Protein AF-A0A9D2F9A9-F1 (afdb_monomer)

Structure (mmCIF, N/CA/C/O backbone):
data_AF-A0A9D2F9A9-F1
#
_entry.id   AF-A0A9D2F9A9-F1
#
loop_
_atom_site.group_PDB
_atom_site.id
_atom_site.type_symbol
_atom_site.label_atom_id
_atom_site.label_alt_id
_atom_site.label_comp_id
_atom_site.label_asym_id
_atom_site.label_entity_id
_atom_site.label_seq_id
_atom_site.pdbx_PDB_ins_code
_atom_site.Cartn_x
_atom_site.Cartn_y
_atom_site.Cartn_z
_atom_site.occupancy
_atom_site.B_iso_or_equiv
_atom_site.auth_seq_id
_atom_site.auth_comp_id
_atom_site.auth_asym_id
_atom_site.auth_atom_id
_atom_site.pdbx_PDB_model_num
ATOM 1 N N . MET A 1 1 ? 1.870 0.855 -10.043 1.00 93.62 1 MET A N 1
ATOM 2 C CA . MET A 1 1 ? 2.455 -0.042 -9.003 1.00 93.62 1 MET A CA 1
ATOM 3 C C . MET A 1 1 ? 1.553 -1.256 -8.865 1.00 93.62 1 MET A C 1
ATOM 5 O O . MET A 1 1 ? 0.354 -1.060 -8.911 1.00 93.62 1 MET A O 1
ATOM 9 N N . LYS A 1 2 ? 2.060 -2.478 -8.676 1.00 96.69 2 LYS A N 1
ATOM 10 C CA . LYS A 1 2 ? 1.221 -3.691 -8.608 1.00 96.69 2 LYS A CA 1
ATOM 11 C C . LYS A 1 2 ? 1.018 -4.174 -7.175 1.00 96.69 2 LYS A C 1
ATOM 13 O O . LYS A 1 2 ? 1.990 -4.226 -6.424 1.00 96.69 2 LYS A O 1
ATOM 18 N N . ILE A 1 3 ? -0.201 -4.567 -6.807 1.00 97.25 3 ILE A N 1
ATOM 19 C CA . ILE A 1 3 ? -0.480 -5.245 -5.533 1.00 97.25 3 ILE A CA 1
ATOM 20 C C . ILE A 1 3 ? -0.019 -6.701 -5.623 1.00 97.25 3 ILE A C 1
ATOM 22 O O . ILE A 1 3 ? -0.525 -7.472 -6.435 1.00 97.25 3 ILE A O 1
ATOM 26 N N . I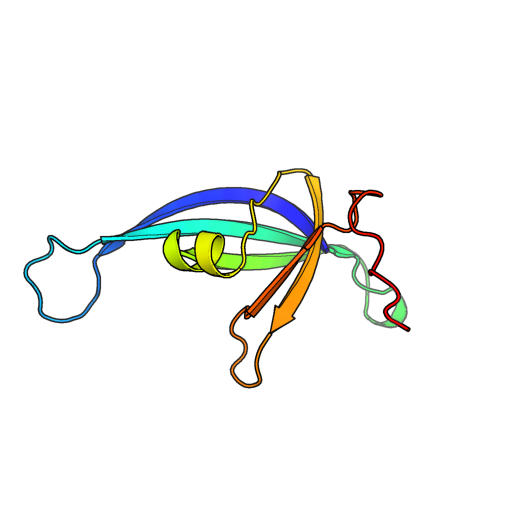LE A 1 4 ? 0.920 -7.088 -4.761 1.00 97.81 4 ILE A N 1
ATOM 27 C CA . ILE A 1 4 ? 1.499 -8.442 -4.711 1.00 97.81 4 ILE A CA 1
ATOM 28 C C . ILE A 1 4 ? 1.160 -9.206 -3.428 1.00 97.81 4 ILE A C 1
ATOM 30 O O . ILE A 1 4 ? 1.465 -10.388 -3.319 1.00 97.81 4 ILE A O 1
ATOM 34 N N . GLY A 1 5 ? 0.526 -8.550 -2.457 1.00 97.50 5 GLY A N 1
ATOM 35 C CA . GLY A 1 5 ? 0.096 -9.186 -1.220 1.00 97.50 5 GLY A CA 1
ATOM 36 C C . GLY A 1 5 ? -0.8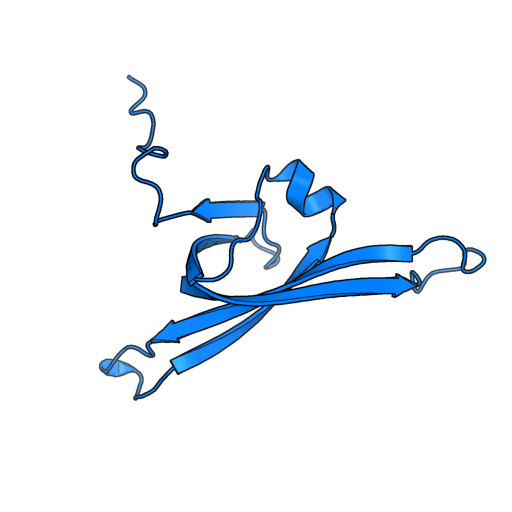52 -8.299 -0.432 1.00 97.50 5 GLY A C 1
ATOM 37 O O . GLY A 1 5 ? -0.751 -7.071 -0.468 1.00 97.50 5 GLY A O 1
ATOM 38 N N . ILE A 1 6 ? -1.776 -8.930 0.284 1.00 97.88 6 ILE A N 1
ATOM 39 C CA . ILE A 1 6 ? -2.725 -8.267 1.175 1.00 97.88 6 ILE A CA 1
ATOM 40 C C . ILE A 1 6 ? -2.804 -9.104 2.446 1.00 97.88 6 ILE A C 1
ATOM 42 O O . ILE A 1 6 ? -3.056 -10.304 2.386 1.00 97.88 6 ILE A O 1
ATOM 46 N N . GLU A 1 7 ? -2.607 -8.471 3.592 1.00 97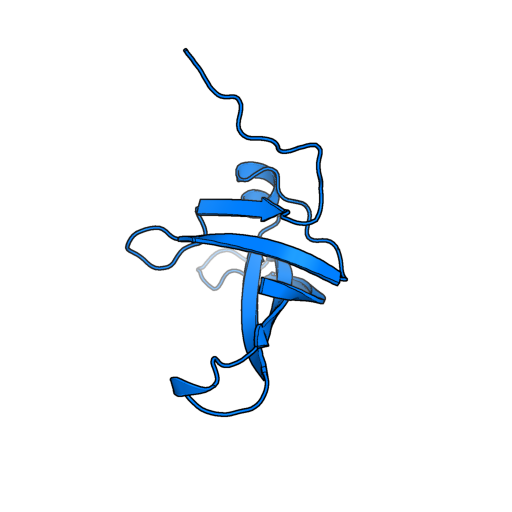.88 7 GLU A N 1
ATOM 47 C CA . GLU A 1 7 ? -2.710 -9.106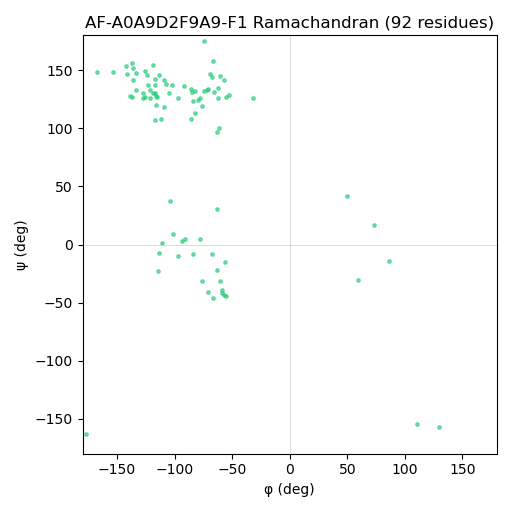 4.901 1.00 97.88 7 GLU A CA 1
ATOM 48 C C . GLU A 1 7 ? -3.667 -8.288 5.769 1.00 97.88 7 GLU A C 1
ATOM 50 O O . GLU A 1 7 ? -3.497 -7.080 5.933 1.00 97.88 7 GLU A O 1
ATOM 55 N N . ASN A 1 8 ? -4.686 -8.938 6.334 1.00 96.06 8 ASN A N 1
ATOM 56 C CA . ASN A 1 8 ? -5.542 -8.305 7.334 1.00 96.06 8 ASN A CA 1
ATOM 57 C C . ASN A 1 8 ? -4.751 -8.162 8.636 1.00 96.06 8 ASN A C 1
ATOM 59 O O . ASN A 1 8 ? -4.106 -9.104 9.089 1.00 96.06 8 ASN A O 1
ATOM 63 N N . THR A 1 9 ? -4.796 -6.991 9.258 1.00 94.38 9 THR A N 1
ATOM 64 C CA . THR A 1 9 ? -4.032 -6.715 10.476 1.00 94.38 9 THR A CA 1
ATOM 65 C C . THR A 1 9 ? -4.900 -5.991 11.486 1.00 94.38 9 THR A C 1
ATOM 67 O O . THR A 1 9 ? -5.675 -5.099 11.141 1.00 94.38 9 THR A O 1
ATOM 70 N N . SER A 1 10 ? -4.729 -6.349 12.758 1.00 92.25 10 SER A N 1
ATOM 71 C CA . SER A 1 10 ? -5.345 -5.638 13.867 1.00 92.25 10 SER A CA 1
ATOM 72 C C . SER A 1 10 ? -4.378 -5.494 15.036 1.00 92.25 10 SER A C 1
ATOM 74 O O . SER A 1 10 ? -3.840 -6.493 15.511 1.00 92.25 10 SER A O 1
ATOM 76 N N . PHE A 1 11 ? -4.192 -4.272 15.535 1.00 89.25 11 PHE A N 1
ATOM 77 C CA . PHE A 1 11 ? -3.297 -3.981 16.659 1.00 89.25 11 PHE A CA 1
ATOM 78 C C . PHE A 1 11 ? -3.938 -3.014 17.669 1.00 89.25 11 PHE A C 1
ATOM 80 O O . PHE A 1 11 ? -4.802 -2.217 17.292 1.00 89.25 11 PHE A O 1
ATOM 87 N N . PRO A 1 12 ? -3.555 -3.087 18.957 1.00 86.62 12 PRO A N 1
ATOM 88 C CA . PRO A 1 12 ? -4.079 -2.188 19.982 1.00 86.62 12 PRO A CA 1
ATOM 89 C C . PRO A 1 12 ? -3.579 -0.751 19.781 1.00 86.62 12 PRO A C 1
ATOM 91 O O . PRO A 1 12 ? -2.448 -0.526 19.341 1.00 86.62 12 PRO A O 1
ATOM 94 N N . VAL A 1 13 ? -4.411 0.233 20.128 1.00 81.75 13 VAL A N 1
ATOM 95 C CA . VAL A 1 13 ? -4.006 1.647 20.151 1.00 81.75 13 VAL A CA 1
ATOM 96 C C . VAL A 1 13 ? -3.054 1.87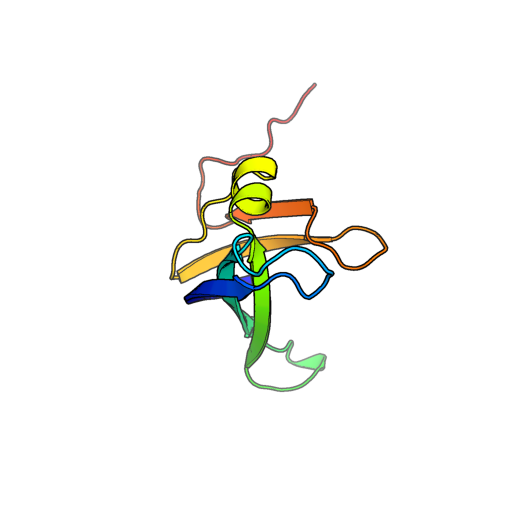5 21.328 1.00 81.75 13 VAL A C 1
ATOM 98 O O . VAL A 1 13 ? -3.317 1.440 22.442 1.00 81.75 13 VAL A O 1
ATOM 101 N N . LYS A 1 14 ? -1.934 2.570 21.100 1.00 71.94 14 LYS A N 1
ATOM 102 C CA . LYS A 1 14 ? -0.864 2.739 22.102 1.00 71.94 14 LYS A CA 1
ATOM 103 C C . LYS A 1 14 ? -1.148 3.780 23.203 1.00 71.94 14 LYS A C 1
ATOM 105 O O . LYS A 1 14 ? -0.264 4.037 24.011 1.00 71.94 14 LYS A O 1
ATOM 110 N N . ASN A 1 15 ? -2.343 4.369 23.248 1.00 60.41 15 ASN A N 1
ATOM 111 C CA . ASN A 1 15 ? -2.673 5.466 24.159 1.00 60.41 15 ASN A CA 1
ATOM 112 C C . ASN A 1 15 ? -3.779 5.062 25.132 1.00 60.41 15 ASN A C 1
ATOM 114 O O . ASN A 1 15 ? -4.925 5.021 24.706 1.00 60.41 15 ASN A O 1
ATOM 118 N N . GLY A 1 16 ? -3.412 4.848 26.402 1.00 55.44 16 GLY A N 1
ATOM 119 C CA . GLY A 1 16 ? -4.165 5.170 27.632 1.00 55.44 16 GLY A CA 1
ATOM 120 C C . GLY A 1 16 ? -5.555 4.573 27.889 1.00 55.44 16 GLY A C 1
ATOM 121 O O . GLY A 1 16 ? -5.894 4.374 29.050 1.00 55.44 16 GLY A O 1
ATOM 122 N N . ASP A 1 17 ? -6.347 4.280 26.865 1.00 55.41 17 ASP A N 1
ATOM 123 C CA . ASP A 1 17 ? -7.618 3.586 26.988 1.00 55.41 17 ASP A CA 1
ATOM 124 C C . ASP A 1 17 ? -7.332 2.106 27.259 1.00 55.41 17 ASP A C 1
ATOM 126 O O . ASP A 1 17 ? -6.517 1.471 26.579 1.00 55.41 17 ASP A O 1
ATOM 130 N N . THR A 1 18 ? -8.015 1.561 28.265 1.00 55.06 18 THR A N 1
ATOM 131 C CA . THR A 1 18 ? -8.247 0.126 28.467 1.00 55.06 18 THR A CA 1
ATOM 132 C C . THR A 1 18 ? -8.329 -0.557 27.103 1.00 55.06 18 THR A C 1
ATOM 134 O O . THR A 1 18 ? -9.070 -0.083 26.248 1.00 55.06 18 THR A O 1
ATOM 137 N N . GLY A 1 19 ? -7.518 -1.599 26.863 1.00 57.28 19 GLY A N 1
ATOM 138 C CA . GLY A 1 19 ? -7.125 -2.129 25.540 1.00 57.28 19 GLY A CA 1
ATOM 139 C C . GLY A 1 19 ? -8.227 -2.715 24.637 1.00 57.28 19 GLY A C 1
ATOM 140 O O . GLY A 1 19 ? -7.973 -3.621 23.847 1.00 57.28 19 GLY A O 1
ATOM 141 N N . GLU A 1 20 ? -9.442 -2.206 24.751 1.00 66.69 20 GLU A N 1
ATOM 142 C CA . GLU A 1 20 ? -10.652 -2.536 24.020 1.00 66.69 20 GLU A CA 1
ATOM 143 C C . GLU A 1 20 ? -10.645 -1.935 22.606 1.00 66.69 20 GLU A C 1
ATOM 145 O O . GLU A 1 20 ? -11.152 -2.553 21.669 1.00 66.69 20 GLU A O 1
ATOM 150 N N . ARG A 1 21 ? -10.012 -0.768 22.395 1.00 74.25 21 ARG A N 1
ATOM 151 C CA . ARG A 1 21 ? -9.907 -0.165 21.056 1.00 74.25 21 ARG A CA 1
ATOM 152 C C . ARG A 1 21 ? -8.755 -0.765 20.252 1.00 74.25 21 ARG A C 1
ATOM 154 O O . ARG A 1 21 ? -7.574 -0.542 20.531 1.00 74.25 21 ARG A O 1
ATOM 161 N N . ARG A 1 22 ? -9.115 -1.477 19.183 1.00 86.25 22 ARG A N 1
ATOM 162 C CA . ARG A 1 22 ? -8.186 -2.018 18.184 1.00 86.25 22 ARG A CA 1
ATOM 163 C C . ARG A 1 22 ? -8.295 -1.241 16.879 1.00 86.25 22 ARG A C 1
ATOM 165 O O . ARG A 1 22 ? -9.390 -0.948 16.414 1.00 86.25 22 ARG A O 1
ATOM 172 N N . ILE A 1 23 ? -7.157 -0.961 16.256 1.00 89.25 23 ILE A N 1
ATOM 173 C CA . ILE A 1 23 ? -7.118 -0.501 14.870 1.00 89.25 23 ILE A CA 1
ATOM 174 C C . ILE A 1 23 ? -7.171 -1.745 13.993 1.00 89.25 23 ILE A C 1
ATOM 176 O O . ILE A 1 23 ? -6.326 -2.627 14.137 1.00 89.25 23 ILE A O 1
ATOM 180 N N . VAL A 1 24 ? -8.159 -1.816 13.104 1.00 94.38 24 VAL A N 1
ATOM 181 C CA . VAL A 1 24 ? -8.303 -2.870 12.091 1.00 94.38 24 VAL A CA 1
ATOM 182 C C . VAL A 1 24 ? -8.015 -2.269 10.718 1.00 94.38 24 VAL A C 1
ATOM 184 O O . VAL A 1 24 ? -8.349 -1.112 10.443 1.00 94.38 24 VAL A O 1
ATOM 187 N N . GLY A 1 25 ? -7.338 -3.026 9.864 1.00 95.81 25 GLY A N 1
ATOM 188 C CA . GLY A 1 25 ? -6.987 -2.587 8.523 1.00 95.81 25 GLY A CA 1
ATOM 189 C C . GLY A 1 25 ? -6.278 -3.659 7.714 1.00 95.81 25 GLY A C 1
ATOM 190 O O . GLY A 1 25 ? -6.294 -4.843 8.053 1.00 95.81 25 GLY A O 1
ATOM 191 N N . LYS A 1 26 ? -5.628 -3.223 6.637 1.00 97.75 26 LYS A N 1
ATOM 192 C CA . LYS A 1 26 ? -4.897 -4.088 5.714 1.00 97.75 26 LYS A CA 1
ATOM 193 C C . LYS A 1 26 ? -3.473 -3.580 5.517 1.00 97.75 26 LYS A C 1
ATOM 195 O O . LYS A 1 26 ? -3.263 -2.404 5.213 1.00 97.75 26 LYS A O 1
ATOM 200 N N . ASN A 1 27 ? -2.506 -4.481 5.647 1.00 97.62 27 ASN A N 1
ATOM 201 C CA . ASN A 1 27 ? -1.186 -4.321 5.056 1.00 97.62 27 ASN A CA 1
ATOM 202 C C . ASN A 1 27 ? -1.291 -4.649 3.568 1.00 97.62 27 ASN A C 1
ATOM 204 O O . ASN A 1 27 ? -1.763 -5.722 3.197 1.00 97.62 27 ASN A O 1
ATOM 208 N N . ILE A 1 28 ? -0.850 -3.726 2.722 1.00 97.56 28 ILE A N 1
ATOM 209 C CA . ILE A 1 28 ? -0.841 -3.887 1.271 1.00 97.56 28 ILE A CA 1
ATOM 210 C C . ILE A 1 28 ? 0.616 -3.865 0.825 1.00 97.56 28 ILE A C 1
ATOM 212 O O . ILE A 1 28 ? 1.339 -2.892 1.062 1.00 97.56 28 ILE A O 1
ATOM 216 N N . PHE A 1 29 ? 1.041 -4.955 0.197 1.00 97.94 29 PHE A N 1
ATOM 217 C CA . PHE A 1 29 ? 2.379 -5.128 -0.347 1.00 97.94 29 PHE A CA 1
ATOM 218 C C . PHE A 1 29 ? 2.346 -4.803 -1.833 1.00 97.94 29 PHE A C 1
ATOM 220 O O . PHE A 1 29 ? 1.535 -5.346 -2.587 1.00 97.94 29 PHE A O 1
ATOM 227 N N . LEU A 1 30 ? 3.222 -3.895 -2.244 1.00 97.31 30 LEU A N 1
ATOM 228 C CA . LEU A 1 30 ? 3.255 -3.338 -3.586 1.00 97.31 30 LEU A CA 1
ATOM 229 C C . LEU A 1 30 ? 4.627 -3.562 -4.201 1.00 97.31 30 LEU A C 1
ATOM 231 O O . LEU A 1 30 ? 5.641 -3.454 -3.509 1.00 97.31 30 LEU A O 1
ATOM 235 N N . SER A 1 31 ? 4.654 -3.784 -5.508 1.00 97.38 31 SER A N 1
ATOM 236 C CA . SER A 1 31 ? 5.883 -3.857 -6.288 1.00 97.38 31 SER A CA 1
ATOM 237 C C . SER A 1 31 ? 5.881 -2.893 -7.467 1.00 97.38 31 SER A C 1
ATOM 239 O O . SER A 1 31 ? 4.841 -2.652 -8.088 1.00 97.38 31 SER A O 1
ATOM 241 N N . SER A 1 32 ? 7.057 -2.404 -7.838 1.00 95.00 32 SER A N 1
ATOM 242 C CA . SER A 1 32 ? 7.291 -1.716 -9.108 1.00 95.00 32 SER A CA 1
ATOM 243 C C . SER A 1 32 ? 8.660 -2.098 -9.674 1.00 95.00 32 SER A C 1
ATOM 245 O O . SER A 1 32 ? 9.591 -2.309 -8.893 1.00 95.00 32 SER A O 1
ATOM 247 N N . PRO A 1 33 ? 8.827 -2.170 -11.004 1.00 95.56 33 PRO A N 1
ATOM 248 C CA . PRO A 1 33 ? 10.153 -2.335 -11.587 1.00 95.56 33 PRO A CA 1
ATOM 249 C C . PRO A 1 33 ? 11.053 -1.154 -11.197 1.00 95.56 33 PRO A C 1
ATOM 251 O O . PRO A 1 33 ? 10.581 -0.023 -11.058 1.00 95.56 33 PRO A O 1
ATOM 254 N N . ILE A 1 34 ? 12.343 -1.419 -10.994 1.00 95.12 34 ILE A N 1
ATOM 255 C CA . ILE A 1 34 ? 13.349 -0.360 -10.861 1.00 95.12 34 ILE A CA 1
ATOM 256 C C . ILE A 1 34 ? 13.686 0.118 -12.283 1.00 95.12 34 ILE A C 1
ATOM 258 O O . ILE A 1 34 ? 14.029 -0.727 -13.115 1.00 95.12 34 ILE A O 1
ATOM 262 N N . PRO A 1 35 ? 13.563 1.425 -12.593 1.00 93.19 35 PRO A N 1
ATOM 263 C CA . PRO A 1 35 ? 13.938 1.947 -13.905 1.00 93.19 35 PRO A CA 1
ATOM 264 C C . PRO A 1 35 ? 15.404 1.631 -14.212 1.00 93.19 35 PRO A C 1
ATOM 266 O O . PRO A 1 35 ? 16.239 1.694 -13.309 1.00 93.19 35 PRO A O 1
ATOM 269 N N . LYS A 1 36 ? 15.721 1.288 -15.466 1.00 93.06 36 LYS A N 1
ATOM 270 C CA . LYS A 1 36 ? 17.056 0.790 -15.856 1.00 93.06 36 LYS A CA 1
ATOM 271 C C . LYS A 1 36 ? 18.165 1.804 -15.575 1.00 93.06 36 LYS A C 1
ATOM 273 O O . LYS A 1 36 ? 19.281 1.425 -15.243 1.00 93.06 36 LYS A O 1
ATOM 278 N N . GLU A 1 37 ? 17.840 3.086 -15.670 1.00 96.19 37 GLU A N 1
ATOM 279 C CA . GLU A 1 37 ? 18.703 4.211 -15.321 1.00 96.19 37 GLU A CA 1
ATOM 280 C C . GLU A 1 37 ? 19.081 4.252 -13.829 1.00 96.19 37 GLU A C 1
ATOM 282 O O . GLU A 1 37 ? 20.103 4.827 -13.471 1.00 96.19 37 GLU A O 1
ATOM 287 N N . ASN A 1 38 ? 18.291 3.603 -12.969 1.00 93.25 38 ASN A N 1
ATOM 288 C CA . ASN A 1 38 ? 18.458 3.568 -11.516 1.00 93.25 38 ASN A CA 1
ATOM 289 C C . ASN A 1 38 ? 18.879 2.180 -10.988 1.00 93.25 38 ASN A C 1
ATOM 291 O O . ASN A 1 38 ? 19.003 2.004 -9.775 1.00 93.25 38 ASN A O 1
ATOM 295 N N . GLY A 1 39 ? 19.077 1.187 -11.865 1.00 94.62 39 GLY A N 1
ATOM 296 C CA . GLY A 1 39 ? 19.487 -0.175 -11.508 1.00 94.62 39 GLY A CA 1
ATOM 297 C C . GLY A 1 39 ? 18.613 -1.271 -12.127 1.00 94.62 39 GLY A C 1
ATOM 298 O O . GLY A 1 39 ? 17.967 -1.076 -13.152 1.00 94.62 39 GLY A O 1
ATOM 299 N N . PHE A 1 40 ? 18.604 -2.453 -11.501 1.00 94.19 40 PHE A N 1
ATOM 300 C CA . PHE A 1 40 ? 17.888 -3.638 -11.989 1.00 94.19 40 PHE A CA 1
ATOM 301 C C . PHE A 1 40 ? 17.095 -4.316 -10.865 1.00 94.19 40 PHE A C 1
ATOM 303 O O . PHE A 1 40 ? 17.527 -4.331 -9.714 1.00 94.19 40 PHE A O 1
ATOM 310 N N . GLY A 1 41 ? 15.954 -4.919 -11.211 1.00 95.50 41 GLY A N 1
ATOM 311 C CA . GLY A 1 41 ? 15.120 -5.692 -10.288 1.00 95.50 41 GLY A CA 1
ATOM 312 C C . GLY A 1 41 ? 13.781 -5.029 -9.963 1.00 95.50 41 GLY A C 1
ATOM 313 O O . GLY A 1 41 ? 13.231 -4.265 -10.758 1.00 95.50 41 GLY A O 1
ATOM 314 N N . VAL A 1 42 ? 13.235 -5.364 -8.793 1.00 96.19 42 VAL A N 1
ATOM 315 C CA . VAL A 1 42 ? 11.895 -4.956 -8.357 1.00 96.19 42 VAL A CA 1
ATOM 316 C C . VAL A 1 42 ? 11.987 -4.260 -7.004 1.00 96.19 42 VAL A C 1
ATOM 318 O O . VAL A 1 42 ? 12.523 -4.810 -6.044 1.00 96.19 42 VAL A O 1
ATOM 321 N N . LYS A 1 43 ? 11.429 -3.054 -6.917 1.00 96.06 43 LYS A N 1
ATOM 322 C CA . LYS A 1 43 ? 11.228 -2.338 -5.660 1.00 96.06 43 LYS A CA 1
ATOM 323 C C . LYS A 1 43 ? 9.957 -2.852 -5.000 1.00 96.06 43 LYS A C 1
ATOM 325 O O . LYS A 1 43 ? 8.915 -2.921 -5.647 1.00 96.06 43 LYS A O 1
ATOM 330 N N . VAL A 1 44 ? 10.040 -3.156 -3.710 1.00 96.25 44 VAL A N 1
ATOM 331 C CA . VAL A 1 44 ? 8.906 -3.579 -2.881 1.00 96.25 44 VAL A CA 1
ATOM 332 C C . VAL A 1 44 ? 8.656 -2.570 -1.772 1.00 96.25 44 VAL A C 1
ATOM 334 O O . VAL A 1 44 ? 9.591 -2.003 -1.210 1.00 96.25 44 VAL A O 1
ATOM 337 N N . GLN A 1 45 ? 7.386 -2.341 -1.458 1.00 95.19 45 GLN A N 1
ATOM 338 C CA . GLN A 1 45 ? 6.964 -1.480 -0.357 1.00 95.19 45 GLN A CA 1
ATOM 339 C C . GLN A 1 45 ? 5.739 -2.064 0.343 1.00 95.19 45 GLN A C 1
ATOM 341 O O . GLN A 1 45 ? 4.940 -2.780 -0.262 1.00 95.19 45 GLN A O 1
ATOM 346 N N . ARG A 1 46 ? 5.580 -1.721 1.620 1.00 95.88 46 ARG A N 1
ATOM 347 C CA . ARG A 1 46 ? 4.410 -2.056 2.431 1.00 95.88 46 ARG A CA 1
ATOM 348 C C . ARG A 1 46 ? 3.749 -0.765 2.888 1.00 95.88 46 ARG A C 1
ATOM 350 O O . ARG A 1 46 ? 4.417 0.089 3.465 1.00 95.88 46 ARG A O 1
ATOM 357 N N . ILE A 1 47 ? 2.439 -0.672 2.702 1.00 95.38 47 ILE A N 1
ATOM 358 C CA . ILE A 1 47 ? 1.608 0.365 3.320 1.00 95.38 47 ILE A CA 1
ATOM 359 C C . ILE A 1 47 ? 0.563 -0.276 4.230 1.00 95.38 47 ILE A C 1
ATOM 361 O O . ILE A 1 47 ? 0.173 -1.423 4.024 1.00 95.38 47 ILE A O 1
ATOM 365 N N . PHE A 1 48 ? 0.102 0.473 5.226 1.00 95.56 48 PHE A N 1
ATOM 366 C CA . PHE A 1 48 ? -1.027 0.092 6.066 1.00 95.56 48 PHE A CA 1
ATOM 367 C C . PHE A 1 48 ? -2.158 1.099 5.872 1.00 95.56 48 PHE A C 1
ATOM 369 O O . PHE A 1 48 ? -1.939 2.302 6.020 1.00 95.56 48 PHE A O 1
ATOM 376 N N . LEU A 1 49 ? -3.359 0.607 5.576 1.00 95.81 49 LEU A N 1
ATOM 377 C CA . LEU A 1 49 ? -4.583 1.405 5.548 1.00 95.81 49 LEU A CA 1
ATOM 378 C C . LEU A 1 49 ? -5.583 0.803 6.534 1.00 95.81 49 LEU A C 1
ATOM 380 O O . LEU A 1 49 ? -5.877 -0.391 6.469 1.00 95.81 49 LEU A O 1
ATOM 384 N N . SER A 1 50 ? -6.096 1.623 7.454 1.00 95.62 50 SER A N 1
ATOM 385 C CA . SER A 1 50 ? -7.196 1.214 8.330 1.00 95.62 50 SER A CA 1
ATOM 386 C C . SER A 1 50 ? -8.476 1.005 7.523 1.00 95.62 50 SER A C 1
ATOM 388 O O . SER A 1 50 ? -8.636 1.588 6.449 1.00 95.62 50 SER A O 1
ATOM 390 N N . GLU A 1 51 ? -9.414 0.223 8.052 1.00 95.50 51 GLU A N 1
ATOM 391 C CA . GLU A 1 51 ? -10.731 0.048 7.424 1.00 95.50 51 GLU A CA 1
ATOM 392 C C . GLU A 1 51 ? -11.436 1.388 7.198 1.00 95.50 51 GLU A C 1
ATOM 394 O O . GLU A 1 51 ? -11.912 1.652 6.098 1.00 95.50 51 GLU A O 1
ATOM 399 N N . SER A 1 52 ? -11.408 2.286 8.189 1.00 94.12 52 SER A N 1
ATOM 400 C CA . SER A 1 52 ? -11.977 3.630 8.048 1.00 94.12 52 SER A CA 1
ATOM 401 C C . SER A 1 52 ? -11.337 4.405 6.900 1.00 94.12 52 SER A C 1
ATOM 403 O O . SER A 1 52 ? -12.043 5.090 6.168 1.00 94.12 52 SER A O 1
ATOM 405 N N . LYS A 1 53 ? -10.015 4.280 6.707 1.00 94.62 53 LYS A N 1
ATOM 406 C CA . LYS A 1 53 ? -9.334 4.975 5.615 1.00 94.62 53 LYS A CA 1
ATOM 407 C C . LYS A 1 53 ? -9.692 4.380 4.259 1.00 94.62 53 LYS A C 1
ATOM 409 O O . LYS A 1 53 ? -9.901 5.144 3.329 1.00 94.62 53 LYS A O 1
ATOM 414 N N . LEU A 1 54 ? -9.776 3.052 4.152 1.00 95.06 54 LEU A N 1
ATOM 415 C CA . LEU A 1 54 ? -10.202 2.359 2.929 1.00 95.06 54 LEU A CA 1
ATOM 416 C C . LEU A 1 54 ? -11.616 2.782 2.506 1.00 95.06 54 LEU A C 1
ATOM 418 O O . LEU A 1 54 ? -11.838 3.040 1.327 1.00 95.06 54 LEU A O 1
ATOM 422 N N . LEU A 1 55 ? -12.534 2.919 3.470 1.00 94.75 55 LEU A N 1
ATOM 423 C CA . LEU A 1 55 ? -13.887 3.433 3.238 1.00 94.75 55 LEU A CA 1
ATOM 424 C C . LEU A 1 55 ? -13.882 4.911 2.824 1.00 94.75 55 LEU A C 1
ATOM 426 O O . LEU A 1 55 ? -14.541 5.270 1.855 1.00 94.75 55 LEU A O 1
ATOM 430 N N . GLU A 1 56 ? -13.116 5.755 3.522 1.00 95.12 56 GLU A N 1
ATOM 431 C CA . GLU A 1 56 ? -12.997 7.193 3.232 1.00 95.12 56 GLU A CA 1
ATOM 432 C C . GLU A 1 56 ? -12.537 7.451 1.791 1.00 95.12 56 GLU A C 1
ATOM 434 O O . GLU A 1 56 ? -13.090 8.312 1.113 1.00 95.12 56 GLU A O 1
ATOM 439 N N . ILE A 1 57 ? -11.548 6.689 1.311 1.00 94.44 57 ILE A N 1
ATOM 440 C CA . ILE A 1 57 ? -11.017 6.831 -0.053 1.00 94.44 57 ILE A CA 1
ATOM 441 C C . ILE A 1 57 ? -11.726 5.929 -1.075 1.00 94.44 57 ILE A C 1
ATOM 443 O O . ILE A 1 57 ? -11.282 5.868 -2.218 1.00 94.44 57 ILE A O 1
ATOM 447 N N . GLN A 1 58 ? -12.776 5.211 -0.656 1.00 94.19 58 GLN A N 1
ATOM 448 C CA . GLN A 1 58 ? -13.567 4.278 -1.470 1.00 94.19 58 GLN A CA 1
ATOM 449 C C . GLN A 1 58 ? -12.717 3.265 -2.254 1.00 94.19 58 GLN A C 1
ATOM 451 O O . GLN A 1 58 ? -12.979 2.958 -3.413 1.00 94.19 58 GLN A O 1
ATOM 456 N N . PHE A 1 59 ? -11.677 2.728 -1.617 1.00 93.88 59 PHE A N 1
ATOM 457 C CA . PHE A 1 59 ? -10.717 1.844 -2.271 1.00 93.88 59 PHE A CA 1
ATOM 458 C C . PHE A 1 59 ? -10.754 0.438 -1.681 1.00 93.88 59 PHE A C 1
ATOM 460 O O . PHE A 1 59 ? -10.554 0.244 -0.480 1.00 93.88 59 PHE A O 1
ATOM 467 N N . THR A 1 60 ? -10.917 -0.560 -2.551 1.00 94.62 60 THR A N 1
ATOM 468 C CA . THR A 1 60 ? -10.817 -1.978 -2.189 1.00 94.62 60 THR A CA 1
ATOM 469 C C . THR A 1 60 ? -9.578 -2.593 -2.850 1.00 94.62 60 THR A C 1
ATOM 471 O O . THR A 1 60 ? -9.577 -2.792 -4.068 1.00 94.62 60 THR A O 1
ATOM 474 N N . PRO A 1 61 ? -8.507 -2.901 -2.088 1.00 94.12 61 PRO A N 1
ATOM 475 C CA . PRO A 1 61 ? -7.299 -3.485 -2.657 1.00 94.12 61 PRO A CA 1
ATOM 476 C C . PRO A 1 61 ? -7.590 -4.884 -3.200 1.00 94.12 61 PRO A C 1
ATOM 478 O O . PRO A 1 61 ? -8.149 -5.725 -2.497 1.00 94.12 61 PRO A O 1
ATOM 481 N N . THR A 1 62 ? -7.161 -5.134 -4.434 1.00 95.25 62 THR A N 1
ATOM 482 C CA . THR A 1 62 ? -7.324 -6.417 -5.126 1.00 95.25 62 THR A CA 1
ATOM 483 C C . THR A 1 62 ? -5.950 -6.956 -5.506 1.00 95.25 62 THR A C 1
ATOM 485 O O . THR A 1 62 ? -5.095 -6.216 -5.991 1.00 95.25 62 THR A O 1
ATOM 488 N N . LEU A 1 63 ? -5.695 -8.237 -5.226 1.00 96.19 63 LEU A N 1
ATOM 489 C CA . LEU A 1 63 ? -4.412 -8.860 -5.543 1.00 96.19 63 LEU A CA 1
ATOM 490 C C . LEU A 1 63 ? -4.185 -8.843 -7.058 1.00 96.19 63 LEU A C 1
ATOM 492 O O . LEU A 1 63 ? -5.076 -9.190 -7.824 1.00 96.19 63 LEU A O 1
ATOM 496 N N . GLY A 1 64 ? -2.982 -8.467 -7.485 1.00 95.56 64 GLY A N 1
ATOM 497 C CA . GLY A 1 64 ? -2.610 -8.406 -8.895 1.00 95.56 64 GLY A CA 1
ATOM 498 C C . GLY A 1 64 ? -2.967 -7.097 -9.597 1.00 95.56 64 GLY A C 1
ATOM 499 O O . GLY A 1 64 ? -2.390 -6.843 -10.652 1.00 95.56 64 GLY A O 1
ATOM 500 N N . SER A 1 65 ? -3.819 -6.251 -9.014 1.00 94.44 65 SER A N 1
ATOM 501 C CA . SER A 1 65 ? -4.198 -4.978 -9.628 1.00 94.44 65 SER A CA 1
ATOM 502 C C . SER A 1 65 ? -3.045 -3.990 -9.693 1.00 94.44 65 SER A C 1
ATOM 504 O O . SER A 1 65 ? -2.221 -3.891 -8.772 1.00 94.44 65 SER A O 1
ATOM 506 N N . GLU A 1 66 ? -3.024 -3.225 -10.779 1.00 95.25 66 GLU A N 1
ATOM 507 C CA . GLU A 1 66 ? -2.182 -2.047 -10.895 1.00 95.25 66 GLU A CA 1
ATOM 508 C C . GLU A 1 66 ? -2.888 -0.840 -10.299 1.00 95.25 66 GLU A C 1
ATOM 510 O O . GLU A 1 66 ? -4.071 -0.611 -10.523 1.00 95.25 66 GLU A O 1
ATOM 515 N N . ILE A 1 67 ? -2.153 -0.079 -9.499 1.00 94.56 67 ILE A N 1
ATOM 516 C CA . ILE A 1 67 ? -2.667 1.071 -8.778 1.00 94.56 67 ILE A CA 1
ATOM 517 C C . ILE A 1 67 ? -1.707 2.252 -8.843 1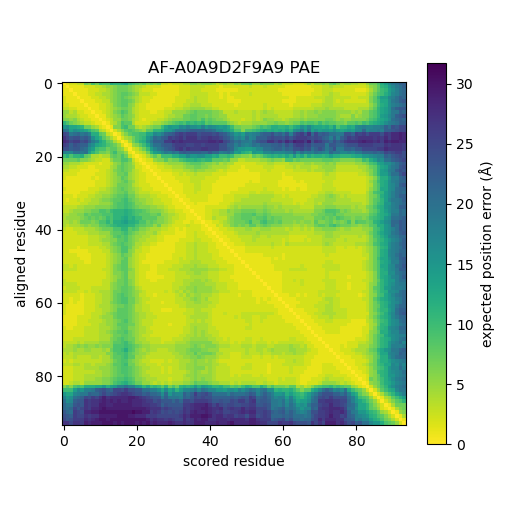.00 94.56 67 ILE A C 1
ATOM 519 O O . ILE A 1 67 ? -0.479 2.096 -8.948 1.00 94.56 67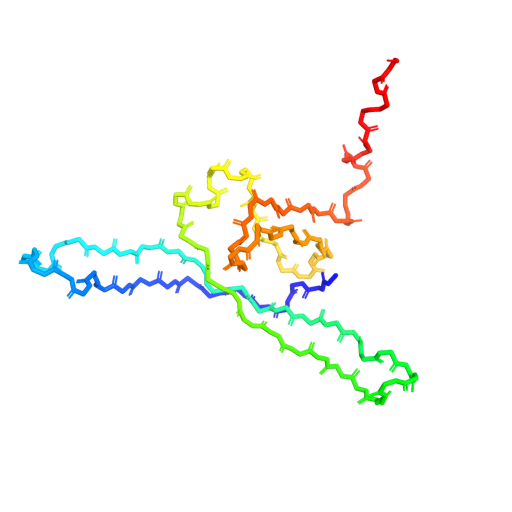 ILE A O 1
ATOM 523 N N . GLU A 1 68 ? -2.287 3.428 -8.658 1.00 94.62 68 GLU A N 1
ATOM 524 C CA . GLU A 1 68 ? -1.602 4.674 -8.361 1.00 94.62 68 GLU A CA 1
ATOM 525 C C . GLU A 1 68 ? -2.032 5.187 -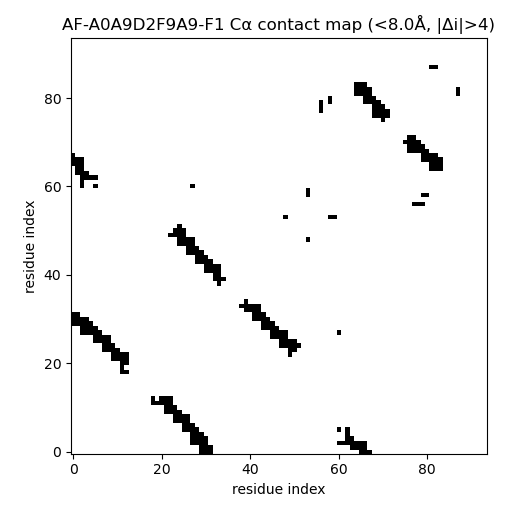6.981 1.00 94.62 68 GLU A C 1
ATOM 527 O O . GLU A 1 68 ? -3.205 5.123 -6.610 1.00 94.62 68 GLU A O 1
ATOM 532 N N . LEU A 1 69 ? -1.067 5.667 -6.191 1.00 94.06 69 LEU A N 1
ATOM 533 C CA . LEU A 1 69 ? -1.305 6.190 -4.846 1.00 94.06 69 LEU A CA 1
ATOM 534 C C . LEU A 1 69 ? -0.932 7.663 -4.789 1.00 94.06 69 LEU A C 1
ATOM 536 O O . LEU A 1 69 ? 0.188 8.039 -5.131 1.00 94.06 69 LEU A O 1
ATOM 540 N N . TYR A 1 70 ? -1.849 8.463 -4.262 1.00 95.19 70 TYR A N 1
ATOM 541 C CA . TYR A 1 70 ? -1.660 9.887 -4.042 1.00 95.19 70 TYR A CA 1
ATOM 542 C C . TYR 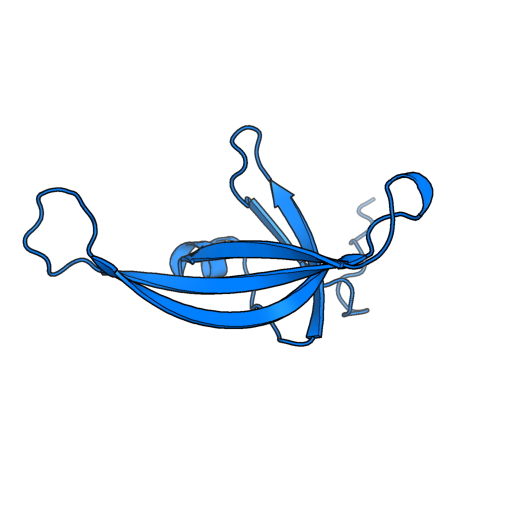A 1 70 ? -1.427 10.129 -2.559 1.00 95.19 70 TYR A C 1
ATOM 544 O O . TYR A 1 70 ? -2.192 9.664 -1.707 1.00 95.19 70 TYR A O 1
ATOM 552 N N . TYR A 1 71 ? -0.376 10.881 -2.253 1.00 94.12 71 TYR A N 1
ATOM 553 C CA . TYR A 1 71 ? 0.024 11.199 -0.891 1.00 94.12 71 TYR A CA 1
ATOM 554 C C . TYR A 1 71 ? -0.151 12.690 -0.624 1.00 94.12 71 TYR A C 1
ATOM 556 O O . TYR A 1 71 ? 0.072 13.522 -1.501 1.00 94.12 71 TYR A O 1
ATOM 564 N N . ASN A 1 72 ? -0.515 13.045 0.605 1.00 93.75 72 ASN A N 1
ATOM 565 C CA . ASN A 1 72 ? -0.404 14.430 1.045 1.00 93.75 72 ASN A CA 1
ATOM 566 C C . ASN A 1 72 ? 1.064 14.812 1.312 1.00 93.75 72 ASN A C 1
ATOM 568 O O . ASN A 1 72 ? 1.956 13.962 1.344 1.00 93.75 72 ASN A O 1
ATOM 572 N N . ARG A 1 73 ? 1.302 16.095 1.621 1.00 94.56 73 ARG A N 1
ATOM 573 C CA . ARG A 1 73 ? 2.632 16.625 1.984 1.00 94.56 73 ARG A CA 1
ATOM 574 C C . ARG A 1 73 ? 3.308 15.933 3.178 1.00 94.56 73 ARG A C 1
ATOM 576 O O . ARG A 1 73 ? 4.492 16.132 3.403 1.00 94.56 73 ARG A O 1
ATOM 583 N N . TYR A 1 74 ? 2.556 15.160 3.960 1.00 94.12 74 TYR A N 1
ATOM 584 C CA . TYR A 1 74 ? 3.036 14.415 5.124 1.00 94.12 74 TYR A CA 1
ATOM 585 C C . TYR A 1 74 ? 3.259 12.924 4.826 1.00 94.12 74 TYR A C 1
ATOM 587 O O . TYR A 1 74 ? 3.447 12.141 5.755 1.00 94.12 74 TYR A O 1
ATOM 595 N N . GLY A 1 75 ? 3.179 12.504 3.558 1.00 89.94 75 GLY A N 1
ATOM 596 C CA . GLY A 1 75 ? 3.376 11.112 3.150 1.00 89.94 75 GLY A CA 1
ATOM 597 C C . GLY A 1 75 ? 2.220 10.175 3.509 1.00 89.94 75 GLY A C 1
ATOM 598 O O . GLY A 1 75 ? 2.398 8.960 3.505 1.00 89.94 75 GLY A O 1
ATOM 599 N N . ARG A 1 76 ? 1.027 10.696 3.829 1.00 91.88 76 ARG A N 1
ATOM 600 C CA . ARG A 1 76 ? -0.170 9.870 4.068 1.00 91.88 76 ARG A CA 1
ATOM 601 C C . ARG A 1 76 ? -0.959 9.693 2.782 1.00 91.88 76 ARG A C 1
ATOM 603 O O . ARG A 1 76 ? -1.195 10.676 2.084 1.00 91.88 76 ARG A O 1
ATOM 610 N N . VAL A 1 77 ? -1.420 8.472 2.519 1.00 94.88 77 VAL A N 1
ATOM 611 C CA . VAL A 1 77 ? -2.302 8.171 1.383 1.00 94.88 77 VAL A CA 1
ATOM 612 C C . VAL A 1 77 ? -3.612 8.946 1.536 1.00 94.88 77 VAL A C 1
ATOM 614 O O . VAL A 1 77 ? -4.270 8.860 2.575 1.00 94.88 77 VAL A O 1
ATOM 617 N N . ILE A 1 78 ? -3.984 9.701 0.506 1.00 95.56 78 ILE A N 1
ATOM 618 C CA . ILE A 1 78 ? -5.243 10.458 0.435 1.00 95.56 78 ILE A CA 1
ATOM 619 C C . ILE A 1 78 ? -6.184 9.943 -0.652 1.00 95.56 78 ILE A C 1
ATOM 621 O O . ILE A 1 78 ? -7.384 10.149 -0.538 1.00 95.56 78 ILE A O 1
ATOM 625 N N . ARG A 1 79 ? -5.659 9.257 -1.671 1.00 94.25 79 ARG A N 1
ATOM 626 C CA . ARG A 1 79 ? -6.438 8.638 -2.747 1.00 94.25 79 ARG A CA 1
ATOM 627 C C . ARG A 1 79 ? -5.664 7.454 -3.321 1.00 94.25 79 ARG A C 1
ATOM 629 O O . ARG A 1 79 ? -4.432 7.478 -3.349 1.00 94.25 79 ARG A O 1
ATOM 636 N N . ALA A 1 80 ? -6.389 6.443 -3.777 1.00 93.75 80 ALA A N 1
ATOM 637 C CA . ALA A 1 80 ? -5.853 5.306 -4.508 1.00 93.75 80 ALA A CA 1
ATOM 638 C C . ALA A 1 80 ? -6.741 5.054 -5.729 1.00 93.75 80 ALA A C 1
ATOM 640 O O . ALA A 1 80 ? -7.961 5.062 -5.595 1.00 93.75 80 ALA A O 1
ATOM 641 N N . VAL A 1 81 ? -6.133 4.863 -6.897 1.00 92.56 81 VAL A N 1
ATOM 642 C CA . VAL A 1 81 ? -6.838 4.621 -8.165 1.00 92.56 81 VAL A CA 1
ATOM 643 C C . VAL A 1 81 ? -6.351 3.301 -8.740 1.00 92.56 81 VAL A C 1
ATOM 645 O O . VAL A 1 81 ? -5.154 3.015 -8.683 1.00 92.56 81 VAL A O 1
ATOM 648 N N . ARG A 1 82 ? -7.273 2.486 -9.253 1.00 92.12 82 ARG A N 1
ATOM 649 C CA . ARG A 1 82 ? -6.950 1.273 -10.008 1.00 92.12 82 ARG A CA 1
ATOM 650 C C . ARG A 1 82 ? -6.709 1.647 -11.465 1.00 92.12 82 ARG A C 1
ATOM 652 O O . ARG A 1 82 ? -7.499 2.374 -12.044 1.00 92.12 82 ARG A O 1
ATOM 659 N N . LEU A 1 83 ? -5.609 1.165 -12.025 1.00 89.00 83 LEU A N 1
ATOM 660 C CA . LEU A 1 83 ? -5.208 1.402 -13.414 1.00 89.00 83 LEU A CA 1
ATOM 661 C C . LEU A 1 83 ? -5.613 0.241 -14.331 1.00 89.00 83 LEU A C 1
ATOM 663 O O . LEU A 1 83 ? -5.475 0.337 -15.541 1.00 89.00 83 LEU A O 1
ATOM 667 N N . ASP A 1 84 ? -6.067 -0.869 -13.747 1.00 78.19 84 ASP A N 1
ATOM 668 C CA . ASP A 1 84 ? -6.464 -2.095 -14.441 1.00 78.19 84 ASP A CA 1
ATOM 669 C C . ASP A 1 84 ? -7.967 -2.162 -14.758 1.00 78.19 84 ASP A C 1
ATOM 671 O O . ASP A 1 84 ? -8.434 -3.175 -15.271 1.00 78.19 84 ASP A O 1
ATOM 675 N N . ASN A 1 85 ? -8.719 -1.105 -14.444 1.00 59.31 85 ASN A N 1
ATOM 676 C CA . ASN A 1 85 ? -10.128 -0.973 -14.791 1.00 59.31 85 ASN A CA 1
ATOM 677 C C . ASN A 1 85 ? -10.274 0.094 -15.887 1.00 59.31 85 ASN A C 1
ATOM 679 O O . ASN A 1 85 ? -9.995 1.264 -15.634 1.00 59.31 85 ASN A O 1
ATOM 683 N N . ASP A 1 86 ? -10.778 -0.293 -17.061 1.00 55.28 86 ASP A N 1
ATOM 684 C CA . ASP A 1 86 ? -11.163 0.639 -18.139 1.00 55.28 86 ASP A CA 1
ATOM 685 C C . ASP A 1 86 ? -12.394 1.508 -17.772 1.00 55.28 86 ASP A C 1
ATOM 687 O O . ASP A 1 86 ? -12.726 2.450 -18.489 1.00 55.28 86 ASP A O 1
ATOM 691 N N . ASP A 1 87 ? -13.057 1.229 -16.642 1.00 55.09 87 ASP A N 1
ATOM 692 C CA . ASP A 1 87 ? -14.272 1.924 -16.182 1.00 55.09 87 ASP A CA 1
ATOM 693 C C . ASP A 1 87 ? -14.009 3.232 -15.402 1.00 55.09 87 ASP A C 1
ATOM 695 O O . ASP A 1 87 ? -14.948 3.973 -15.122 1.00 55.09 87 ASP A O 1
ATOM 699 N N . ASP A 1 88 ? -12.753 3.543 -15.060 1.00 52.53 88 ASP A N 1
ATOM 700 C CA . ASP A 1 88 ? -12.354 4.779 -14.356 1.00 52.53 88 ASP A CA 1
ATOM 701 C C . ASP A 1 88 ? -11.702 5.789 -15.325 1.00 52.53 88 ASP A C 1
ATOM 703 O O . ASP A 1 88 ? -10.738 6.490 -14.993 1.00 52.53 88 ASP A O 1
ATOM 707 N N . ALA A 1 89 ? -12.221 5.871 -16.558 1.00 47.66 89 ALA A N 1
ATOM 708 C CA . ALA A 1 89 ? -11.902 6.982 -17.447 1.00 47.66 89 ALA A CA 1
ATOM 709 C C . ALA A 1 89 ? -12.176 8.299 -16.693 1.00 47.66 89 ALA A C 1
ATOM 711 O O . ALA A 1 89 ? -13.260 8.455 -16.117 1.00 47.66 89 ALA A O 1
ATOM 712 N N . PRO A 1 90 ? -11.220 9.247 -16.642 1.00 42.62 90 PRO A N 1
ATOM 713 C CA . PRO A 1 90 ? -11.483 10.536 -16.028 1.00 42.62 90 PRO A CA 1
ATOM 714 C C . PRO A 1 90 ? -12.712 11.131 -16.712 1.00 42.62 90 PRO A C 1
ATOM 716 O O . PRO A 1 90 ? -12.764 11.211 -17.938 1.00 42.62 90 PRO A O 1
ATOM 719 N N . ILE A 1 91 ? -13.711 11.528 -15.922 1.00 51.81 91 ILE A N 1
ATOM 720 C CA . ILE A 1 91 ? -14.789 12.371 -16.428 1.00 51.81 91 ILE A CA 1
ATOM 721 C C . ILE A 1 91 ? -14.094 13.655 -16.888 1.00 51.81 91 ILE A C 1
ATOM 723 O O . ILE A 1 91 ? -13.716 14.483 -16.057 1.00 51.81 91 ILE A O 1
ATOM 727 N N . GLU A 1 92 ? -13.856 13.793 -18.193 1.00 44.59 92 GLU A N 1
ATOM 728 C CA . GLU A 1 92 ? -13.513 15.078 -18.790 1.00 44.59 92 GLU A CA 1
ATOM 729 C C . GLU A 1 92 ? -14.718 15.995 -18.571 1.00 44.59 92 GLU A C 1
ATOM 731 O O . GLU A 1 92 ? -15.741 15.920 -19.251 1.00 44.59 92 GLU A O 1
ATOM 736 N N . GLY A 1 93 ? -14.631 16.797 -17.515 1.00 48.00 93 GLY A N 1
ATOM 737 C CA . GLY A 1 93 ? -15.577 17.856 -17.219 1.00 48.00 93 GLY A CA 1
ATOM 738 C C . GLY A 1 93 ? -15.174 19.128 -17.954 1.00 48.00 93 GLY A C 1
ATOM 739 O O . GLY A 1 93 ? -14.168 19.725 -17.582 1.00 48.00 93 GLY A O 1
ATOM 740 N N . TYR A 1 94 ? -15.977 19.447 -18.977 1.00 42.12 94 TYR A N 1
ATOM 741 C CA . TYR A 1 94 ? -16.328 20.743 -19.593 1.00 42.12 94 TYR A CA 1
ATOM 742 C C . TYR A 1 94 ? -15.452 21.976 -19.331 1.00 42.12 94 TYR A C 1
ATOM 744 O O . TYR A 1 94 ? -15.380 22.431 -18.167 1.00 42.12 94 TYR A O 1
#

Nearest PDB structures (foldseek):
  4v6i-assembly1_AP  TM=2.997E-01  e=9.734E+00  Saccharomyces cerevisiae
  3icy-assembly2_B-3  TM=2.621E-01  e=7.798E+00  Chlorobaculum tepidum

Radius of gyration: 16.1 Å; Cα contacts (8 Å, |Δi|>4): 152; chains: 1; bounding box: 36×30×48 Å

Sequence (94 aa):
MKIIGIENTSFPVKNGDTGERRIVGKNIFLSSPIPKENGFGVKVQRIFLSESKLLEIQFTPTLGSEIELYYNRYGRVIRAVRLDNDDDAPIEGY

Foldseek 3Di:
DAFADKDWDKDFDPDDPDRPDIFTWIWTKDWDADPVVRPGDIDIDIDTDTPVRCVQQVHDDDHGWDKDFDADPVRHTPHMDTPPDPVPDPPPDD

Mean predicted aligned error: 7.6 Å

pLDDT: mean 86.78, std 16.07, range [42.12, 97.94]

Secondary structure (DSSP, 8-state):
-EEEEEEEEEEE-SSSS-TT-EEEEEEEEEEEEPPGGG-SSEEEEEEEEEHHHHHHTT----TT-BEEEEE-TTS-EEEEEESS-TT-------

Solvent-accessible surface area (backbone atoms only — not comparable to full-atom values): 5793 Å² total; per-residue (Å²): 76,32,29,77,42,76,42,84,44,72,48,68,58,93,65,93,58,75,81,78,55,60,50,49,30,35,39,41,30,35,39,38,76,42,56,72,95,81,44,80,60,72,48,74,51,77,48,77,44,41,51,69,53,30,59,74,43,71,46,79,95,51,82,68,40,34,37,49,79,42,59,48,100,83,74,44,80,67,42,60,46,65,71,73,48,89,85,68,65,77,79,84,75,130